Protein AF-A0A925EX13-F1 (afdb_monomer_lite)

Secondary structure (DSSP, 8-state):
------HHHHHHHSTTEEEEEEEETTEEEEEEEEE-TTS-EEEEEES-GGGHHHHHHHHHHHTT---

Structure (mmCIF, N/CA/C/O backbone):
data_AF-A0A925EX13-F1
#
_entry.id   AF-A0A925EX13-F1
#
loop_
_atom_site.group_PDB
_atom_site.id
_atom_site.type_symbol
_atom_site.label_atom_id
_atom_site.label_alt_id
_atom_site.label_comp_id
_atom_site.label_asym_id
_atom_site.label_entity_id
_atom_site.label_seq_id
_atom_site.pdbx_PDB_ins_code
_atom_site.Cartn_x
_atom_site.Cartn_y
_atom_site.Cartn_z
_atom_site.occupancy
_atom_site.B_iso_or_equiv
_atom_site.auth_seq_id
_atom_site.auth_comp_id
_atom_site.auth_asym_id
_atom_site.auth_atom_id
_atom_site.pdbx_PDB_model_num
ATOM 1 N N . MET A 1 1 ? -5.431 -13.338 18.807 1.00 39.75 1 MET A N 1
ATOM 2 C CA . MET A 1 1 ? -5.507 -11.895 18.509 1.00 39.75 1 MET A CA 1
ATOM 3 C C . MET A 1 1 ? -4.413 -11.624 17.503 1.00 39.75 1 MET A C 1
ATOM 5 O O . MET A 1 1 ? -3.255 -11.742 17.871 1.00 39.75 1 MET A O 1
ATOM 9 N N . GLU A 1 2 ? -4.754 -11.402 16.236 1.00 49.06 2 GLU A N 1
ATOM 10 C CA . GLU A 1 2 ? -3.765 -10.920 15.268 1.00 49.06 2 GLU A CA 1
ATOM 11 C C . GLU A 1 2 ? -3.429 -9.480 15.648 1.00 49.06 2 GLU A C 1
ATOM 13 O O . GLU A 1 2 ? -4.296 -8.605 15.661 1.00 49.06 2 GLU A O 1
ATOM 18 N N . GLU A 1 3 ? -2.190 -9.261 16.072 1.00 54.12 3 GLU A N 1
ATOM 19 C CA . GLU A 1 3 ? -1.689 -7.941 16.421 1.00 54.12 3 GLU A CA 1
ATOM 20 C C . GLU A 1 3 ? -1.684 -7.098 15.140 1.00 54.12 3 GLU A C 1
ATOM 22 O O . GLU A 1 3 ? -0.955 -7.380 14.186 1.00 54.12 3 GLU A O 1
ATOM 27 N N . LEU A 1 4 ? -2.580 -6.111 15.068 1.00 60.91 4 LEU A N 1
ATOM 28 C CA . LEU A 1 4 ? -2.716 -5.250 13.897 1.00 60.91 4 LEU A CA 1
ATOM 29 C C . LEU A 1 4 ? -1.406 -4.483 13.699 1.00 60.91 4 LEU A C 1
ATOM 31 O O . LEU A 1 4 ? -1.162 -3.518 14.425 1.00 60.91 4 LEU A O 1
ATOM 35 N N . ARG A 1 5 ? -0.597 -4.866 12.700 1.00 69.94 5 ARG A N 1
ATOM 36 C CA . ARG A 1 5 ? 0.670 -4.185 12.377 1.00 69.94 5 ARG A CA 1
ATOM 37 C C . ARG A 1 5 ? 0.482 -2.668 12.365 1.00 69.94 5 ARG A C 1
ATOM 39 O O . ARG A 1 5 ? -0.475 -2.152 11.777 1.00 69.94 5 ARG A O 1
ATOM 46 N N . SER A 1 6 ? 1.365 -1.939 13.039 1.00 83.81 6 SER A N 1
ATOM 47 C CA . SER A 1 6 ? 1.404 -0.477 12.954 1.00 83.81 6 SER A CA 1
ATOM 48 C C . SER A 1 6 ? 1.705 -0.045 11.521 1.00 83.81 6 SER A C 1
ATOM 50 O O . SER A 1 6 ? 2.395 -0.751 10.791 1.00 83.81 6 SER A O 1
ATOM 52 N N . ILE A 1 7 ? 1.181 1.111 11.115 1.00 85.75 7 ILE A N 1
ATOM 53 C CA . ILE A 1 7 ? 1.392 1.657 9.765 1.00 85.75 7 ILE A CA 1
ATOM 54 C C . ILE A 1 7 ? 2.882 1.856 9.495 1.00 85.75 7 ILE A C 1
ATOM 56 O O . ILE A 1 7 ? 3.358 1.461 8.441 1.00 85.75 7 ILE A O 1
ATOM 60 N N . GLU A 1 8 ? 3.612 2.343 10.498 1.00 85.88 8 GLU A N 1
ATOM 61 C CA . GLU A 1 8 ? 5.065 2.509 10.452 1.00 85.88 8 GLU A CA 1
ATOM 62 C C . GLU A 1 8 ? 5.783 1.196 10.118 1.00 85.88 8 GLU A C 1
ATOM 64 O O . GLU A 1 8 ? 6.665 1.181 9.269 1.00 85.88 8 GLU A O 1
ATOM 69 N N . ASN A 1 9 ? 5.362 0.069 10.708 1.00 89.06 9 ASN A N 1
ATOM 70 C CA . ASN A 1 9 ? 5.943 -1.239 10.390 1.00 89.06 9 ASN A CA 1
ATOM 71 C C . ASN A 1 9 ? 5.654 -1.638 8.939 1.00 89.06 9 ASN A C 1
ATOM 73 O O . ASN A 1 9 ? 6.528 -2.170 8.267 1.00 89.06 9 ASN A O 1
ATOM 77 N N . ILE A 1 10 ? 4.444 -1.356 8.444 1.00 88.25 10 ILE A N 1
ATOM 78 C CA . ILE A 1 10 ? 4.073 -1.650 7.055 1.00 88.25 10 ILE A CA 1
ATOM 79 C C . ILE A 1 10 ? 4.911 -0.802 6.088 1.00 88.25 10 ILE A C 1
ATOM 81 O O . ILE A 1 10 ? 5.377 -1.326 5.082 1.00 88.25 10 ILE A O 1
ATOM 85 N N . GLU A 1 11 ? 5.136 0.480 6.373 1.00 89.62 11 GLU A N 1
ATOM 86 C CA . GLU A 1 11 ? 5.999 1.340 5.550 1.00 89.62 11 GLU A CA 1
ATOM 87 C C . GLU A 1 11 ? 7.468 0.891 5.597 1.00 89.62 11 GLU A C 1
ATOM 89 O O . GLU A 1 11 ? 8.127 0.836 4.560 1.00 89.62 11 GLU A O 1
ATOM 94 N N . LEU A 1 12 ? 7.969 0.497 6.774 1.00 88.62 12 LEU A N 1
ATOM 95 C CA . LEU A 1 12 ? 9.326 -0.037 6.946 1.00 88.62 12 LEU A CA 1
ATOM 96 C C . LEU A 1 12 ? 9.548 -1.342 6.165 1.00 88.62 12 LEU A C 1
ATOM 98 O O . LEU A 1 12 ? 10.584 -1.497 5.521 1.00 88.62 12 LEU A O 1
ATOM 102 N N . ASP A 1 13 ? 8.573 -2.255 6.181 1.00 89.38 13 ASP A N 1
ATOM 103 C CA . ASP A 1 13 ? 8.600 -3.509 5.411 1.00 89.38 13 ASP A CA 1
ATOM 104 C C . ASP A 1 13 ? 8.494 -3.274 3.887 1.00 89.38 13 ASP A C 1
ATOM 106 O O . ASP A 1 13 ? 8.824 -4.151 3.082 1.00 89.38 13 ASP A O 1
ATOM 110 N N . ASN A 1 14 ? 8.004 -2.106 3.459 1.00 88.69 14 ASN A N 1
ATOM 111 C CA . ASN A 1 14 ? 7.694 -1.811 2.062 1.00 88.69 14 ASN A CA 1
ATOM 112 C C . ASN A 1 14 ? 8.340 -0.486 1.610 1.00 88.69 14 ASN A C 1
ATOM 114 O O . ASN A 1 14 ? 7.634 0.497 1.366 1.00 88.69 14 ASN A O 1
ATOM 118 N N . PRO A 1 15 ? 9.674 -0.449 1.427 1.00 87.44 15 PRO A N 1
ATOM 119 C CA . PRO A 1 15 ? 10.361 0.757 0.976 1.00 87.44 15 PRO A CA 1
ATOM 120 C C . PRO A 1 15 ? 9.822 1.233 -0.381 1.00 87.44 15 PRO A C 1
ATOM 122 O O . PRO A 1 15 ? 9.546 0.432 -1.273 1.00 87.44 15 PRO A O 1
ATOM 125 N N . GLY A 1 16 ? 9.660 2.550 -0.531 1.00 88.06 16 GLY A N 1
ATOM 126 C CA . GLY A 1 16 ? 9.066 3.169 -1.726 1.00 88.06 16 GLY A CA 1
ATOM 127 C C . GLY A 1 16 ? 7.534 3.240 -1.715 1.00 88.06 16 GLY A C 1
ATOM 128 O O . GLY A 1 16 ? 6.948 3.824 -2.632 1.00 88.06 16 GLY A O 1
ATOM 129 N N . PHE A 1 17 ? 6.896 2.700 -0.673 1.00 91.06 17 PHE A N 1
ATOM 130 C CA . PHE A 1 17 ? 5.475 2.858 -0.394 1.00 91.06 17 PHE A CA 1
ATOM 131 C C . PHE A 1 17 ? 5.281 3.760 0.826 1.00 91.06 17 PHE A C 1
ATOM 133 O O . PHE A 1 17 ? 5.990 3.639 1.820 1.00 91.06 17 PHE A O 1
ATOM 140 N N . TRP A 1 18 ? 4.301 4.654 0.746 1.00 92.25 18 TRP A N 1
ATOM 141 C CA . TRP A 1 18 ? 3.917 5.562 1.823 1.00 92.25 18 TRP A CA 1
ATOM 142 C C . TRP A 1 18 ? 2.442 5.408 2.129 1.00 92.25 18 TRP A C 1
ATOM 144 O O . TRP A 1 18 ? 1.627 5.289 1.214 1.00 92.25 18 TRP A O 1
ATOM 154 N N . ILE A 1 19 ? 2.078 5.464 3.402 1.00 92.75 19 ILE A N 1
ATOM 155 C CA . ILE A 1 19 ? 0.697 5.327 3.843 1.00 92.75 19 ILE A CA 1
ATOM 156 C C . ILE A 1 19 ? 0.257 6.639 4.480 1.00 92.75 19 ILE A C 1
ATOM 158 O O . ILE A 1 19 ? 0.796 7.095 5.483 1.00 92.75 19 ILE A O 1
ATOM 162 N N . LYS A 1 20 ? -0.777 7.255 3.910 1.00 92.12 20 LYS A N 1
ATOM 163 C CA . LYS A 1 20 ? -1.429 8.430 4.489 1.00 92.12 20 LYS A CA 1
ATOM 164 C C . LYS A 1 20 ? -2.726 8.032 5.163 1.00 92.12 20 LYS A C 1
ATOM 166 O O . LYS A 1 20 ? -3.523 7.294 4.591 1.00 92.12 20 LYS A O 1
ATOM 171 N N . CYS A 1 21 ? -2.949 8.578 6.351 1.00 91.56 21 CYS A N 1
ATOM 172 C CA . CYS A 1 21 ? -4.218 8.475 7.059 1.00 91.56 21 CYS A CA 1
ATOM 173 C C . CYS A 1 21 ? -4.952 9.802 6.985 1.00 91.56 21 CYS A C 1
ATOM 175 O O . CYS A 1 21 ? -4.388 10.850 7.305 1.00 91.56 21 CYS A O 1
ATOM 177 N N . ARG A 1 22 ? -6.224 9.745 6.619 1.00 91.62 22 ARG A N 1
ATOM 178 C CA . ARG A 1 22 ? -7.151 10.862 6.689 1.00 91.62 22 ARG A CA 1
ATOM 179 C C . ARG A 1 22 ? -8.326 10.455 7.562 1.00 91.62 22 ARG A C 1
ATOM 181 O O . ARG A 1 22 ? -8.844 9.357 7.424 1.00 91.62 22 ARG A O 1
ATOM 188 N N . TYR A 1 23 ? -8.748 11.348 8.445 1.00 91.94 23 TYR A N 1
ATOM 189 C CA . TYR A 1 23 ? -9.965 11.165 9.225 1.00 91.94 23 TYR A CA 1
ATOM 190 C C . TYR A 1 23 ? -11.065 12.029 8.616 1.00 91.94 23 TYR A C 1
ATOM 192 O O . TYR A 1 23 ? -10.872 13.228 8.396 1.00 91.94 23 TYR A O 1
ATOM 200 N N . ASP A 1 24 ? -12.197 11.411 8.314 1.00 90.25 24 ASP A N 1
ATOM 201 C CA . ASP A 1 24 ? -13.392 12.062 7.799 1.00 90.25 24 ASP A CA 1
ATOM 202 C C . ASP A 1 24 ? -14.622 11.691 8.651 1.00 90.25 24 ASP A C 1
ATOM 204 O O . ASP A 1 24 ? -14.502 11.063 9.704 1.00 90.25 24 ASP A O 1
ATOM 208 N N . ARG A 1 25 ? -15.815 12.145 8.248 1.00 90.00 25 ARG A N 1
ATOM 209 C CA . ARG A 1 25 ? -17.050 11.941 9.027 1.00 90.00 25 ARG A CA 1
ATOM 210 C C . ARG A 1 25 ? -17.463 10.471 9.141 1.00 90.00 25 ARG A C 1
ATOM 212 O O . ARG A 1 25 ? -18.206 10.137 10.056 1.00 90.00 25 ARG A O 1
ATOM 219 N N . GLU A 1 26 ? -17.009 9.618 8.232 1.00 88.12 26 GLU A N 1
ATOM 220 C CA . GLU A 1 26 ? -17.318 8.189 8.185 1.00 88.12 26 GLU A CA 1
ATOM 221 C C . GLU A 1 26 ? -16.246 7.324 8.868 1.00 88.12 26 GLU A C 1
ATOM 223 O O . GLU A 1 26 ? -16.450 6.122 9.041 1.00 88.12 26 GLU A O 1
ATOM 228 N N . GLY A 1 27 ? -15.121 7.916 9.285 1.00 90.38 27 GLY A N 1
ATOM 229 C CA . GLY A 1 27 ? -14.049 7.229 10.000 1.00 90.38 27 GLY A CA 1
ATOM 230 C C . GLY A 1 27 ? -12.664 7.527 9.435 1.00 90.38 27 GLY A C 1
ATOM 231 O O . GLY A 1 27 ? -12.356 8.656 9.058 1.00 90.38 27 GLY A O 1
ATOM 232 N N . VAL A 1 28 ? -11.803 6.509 9.437 1.00 9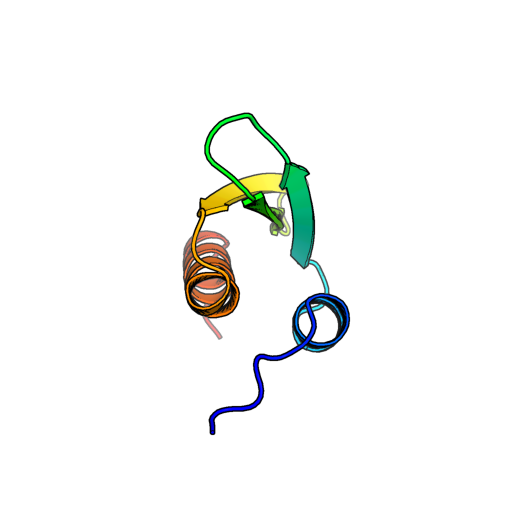0.50 28 VAL A N 1
ATOM 233 C CA . VAL A 1 28 ? -10.440 6.598 8.909 1.00 90.50 28 VAL A CA 1
ATOM 234 C C . V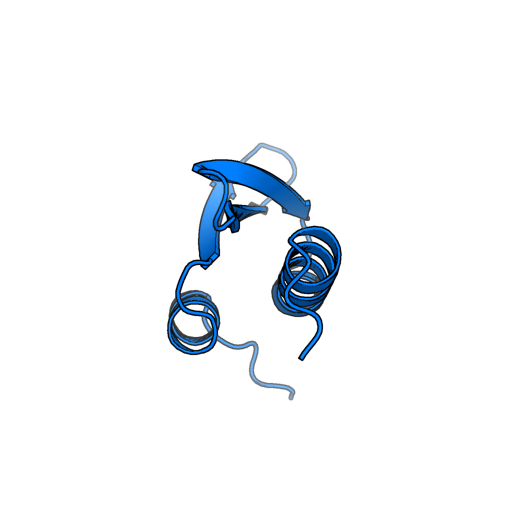AL A 1 28 ? -10.387 6.084 7.472 1.00 90.50 28 VAL A C 1
ATOM 236 O O . VAL A 1 28 ? -10.845 4.986 7.158 1.00 90.50 28 VAL A O 1
ATOM 239 N N . GLU A 1 29 ? -9.793 6.883 6.599 1.00 93.38 29 GLU A N 1
ATOM 240 C CA . GLU A 1 29 ? -9.418 6.522 5.244 1.00 93.38 29 GLU A CA 1
ATOM 241 C C . GLU A 1 29 ? -7.896 6.426 5.161 1.00 93.38 29 GLU A C 1
ATOM 243 O O . GLU A 1 29 ? -7.159 7.354 5.504 1.00 93.38 29 GLU A O 1
ATOM 248 N N . TYR A 1 30 ? -7.420 5.290 4.679 1.00 93.06 30 TYR A N 1
ATOM 249 C CA . TYR A 1 30 ? -6.023 5.046 4.397 1.00 93.06 30 TYR A CA 1
ATOM 250 C C . TYR A 1 30 ? -5.756 5.162 2.902 1.00 93.06 30 TYR A C 1
ATOM 252 O O . TYR A 1 30 ? -6.565 4.758 2.070 1.00 93.06 30 TYR A O 1
ATOM 260 N N . SER A 1 31 ? -4.596 5.700 2.554 1.00 93.00 31 SER A N 1
ATOM 261 C CA . SER A 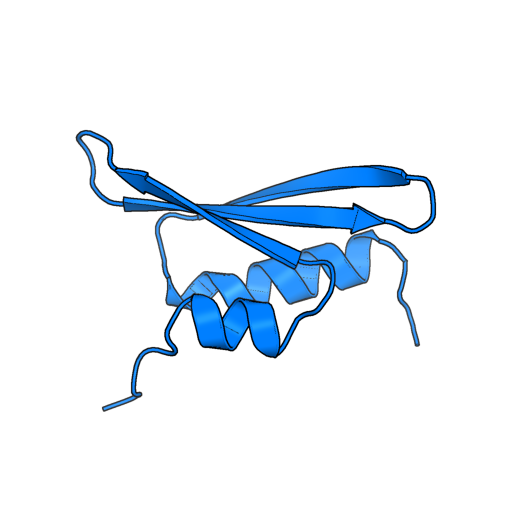1 31 ? -4.139 5.830 1.173 1.00 93.00 31 SER A CA 1
ATOM 262 C C . SER A 1 31 ? -2.720 5.297 1.070 1.00 93.00 31 SER A C 1
ATOM 264 O O . SER A 1 31 ? -1.835 5.818 1.741 1.00 93.00 31 SER A O 1
ATOM 266 N N . VAL A 1 32 ? -2.494 4.287 0.237 1.00 93.81 32 VAL A N 1
ATOM 267 C CA . VAL A 1 32 ? -1.156 3.782 -0.095 1.00 93.81 32 VAL A CA 1
ATOM 268 C C . VAL A 1 32 ? -0.680 4.513 -1.338 1.00 93.81 32 VAL A C 1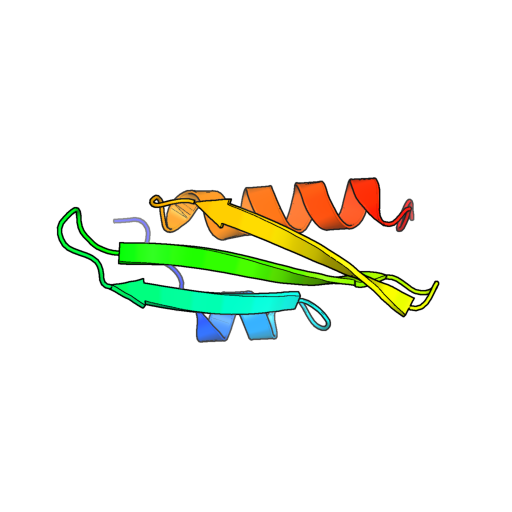
ATOM 270 O O . VAL A 1 32 ? -1.395 4.526 -2.334 1.00 93.81 32 VAL A O 1
ATOM 273 N N . LEU A 1 33 ? 0.506 5.107 -1.297 1.00 92.56 33 LEU A N 1
ATOM 274 C CA . LEU A 1 33 ? 1.140 5.806 -2.406 1.00 92.56 33 LEU A CA 1
ATOM 275 C C . LEU A 1 33 ? 2.465 5.131 -2.741 1.00 92.56 33 LEU A C 1
ATOM 277 O O . LEU A 1 33 ? 3.223 4.793 -1.841 1.00 92.56 33 LEU A O 1
ATOM 281 N N . CYS A 1 34 ? 2.783 5.003 -4.020 1.00 91.12 34 CYS A N 1
ATOM 282 C CA . CYS A 1 34 ? 4.106 4.604 -4.480 1.00 91.12 34 CYS A CA 1
ATOM 283 C C . CYS A 1 34 ? 4.498 5.402 -5.717 1.00 91.12 34 CYS A C 1
ATOM 285 O O . CYS A 1 34 ? 3.652 5.963 -6.423 1.00 91.12 34 CYS A O 1
ATOM 287 N N . ARG A 1 35 ? 5.797 5.446 -5.993 1.00 88.44 35 ARG A N 1
ATOM 288 C CA . ARG A 1 35 ? 6.327 5.971 -7.248 1.00 88.44 35 ARG A CA 1
ATOM 289 C C . ARG A 1 35 ? 7.032 4.838 -7.968 1.00 88.44 35 ARG A C 1
ATOM 291 O O . ARG A 1 35 ? 7.932 4.240 -7.392 1.00 88.44 35 ARG A O 1
ATOM 298 N N . ASP A 1 36 ? 6.605 4.532 -9.186 1.00 83.62 36 ASP A N 1
ATOM 299 C CA . ASP A 1 36 ? 7.283 3.510 -9.980 1.00 83.62 36 ASP A CA 1
ATOM 300 C C . ASP A 1 36 ? 8.593 4.038 -10.587 1.00 83.62 36 ASP A C 1
ATOM 302 O O . ASP A 1 36 ? 8.888 5.237 -10.543 1.00 83.62 36 ASP A O 1
ATOM 306 N N . ALA A 1 37 ? 9.392 3.128 -11.150 1.00 80.50 37 ALA A N 1
ATOM 307 C CA . ALA A 1 37 ? 10.696 3.434 -11.737 1.00 80.50 37 ALA A CA 1
ATOM 308 C C . ALA A 1 37 ? 10.625 4.416 -12.922 1.00 80.50 37 ALA A C 1
ATOM 310 O O . ALA A 1 37 ? 11.611 5.084 -13.227 1.00 80.50 37 ALA A O 1
ATOM 311 N N . SER A 1 38 ? 9.458 4.554 -13.561 1.00 83.81 38 SER A N 1
ATOM 312 C CA . SER A 1 38 ? 9.218 5.545 -14.619 1.00 83.81 38 SER A CA 1
ATOM 313 C C . SER A 1 38 ? 8.850 6.924 -14.055 1.00 83.81 38 SER A C 1
ATOM 315 O O . SER A 1 38 ? 8.565 7.855 -14.806 1.00 83.81 38 SER A O 1
ATOM 317 N N . GLY A 1 39 ? 8.842 7.076 -12.727 1.00 82.75 39 GLY A N 1
ATOM 318 C CA . GLY A 1 39 ? 8.515 8.315 -12.030 1.00 82.75 39 GLY A CA 1
ATOM 319 C C . GLY A 1 39 ? 7.016 8.575 -11.884 1.00 82.75 39 GLY A C 1
ATOM 320 O O . GLY A 1 39 ? 6.647 9.614 -11.319 1.00 82.75 39 GLY A O 1
ATOM 321 N N . VAL A 1 40 ? 6.161 7.652 -12.339 1.00 86.19 40 VAL A N 1
ATOM 322 C CA . VAL A 1 40 ? 4.703 7.772 -12.244 1.00 86.19 40 VAL A CA 1
ATOM 323 C C . VAL A 1 40 ? 4.259 7.457 -10.816 1.00 86.19 40 VAL A C 1
ATOM 325 O O . VAL A 1 40 ? 4.642 6.455 -10.213 1.00 86.19 40 VAL A O 1
ATOM 328 N N . SER A 1 41 ? 3.458 8.356 -10.246 1.00 89.62 41 SER A N 1
ATOM 329 C CA . SER A 1 41 ? 2.888 8.188 -8.911 1.00 89.62 41 SER A CA 1
ATOM 330 C C . SER A 1 41 ? 1.570 7.434 -8.991 1.00 89.62 41 SER A C 1
ATOM 332 O O . SER A 1 41 ? 0.653 7.847 -9.701 1.00 89.62 41 SER A O 1
ATOM 334 N N . ARG A 1 42 ? 1.455 6.357 -8.219 1.00 88.94 42 ARG A N 1
ATOM 335 C CA . ARG A 1 42 ? 0.236 5.558 -8.094 1.00 88.94 42 ARG A CA 1
ATOM 336 C C . ARG A 1 42 ? -0.225 5.586 -6.651 1.00 88.94 42 ARG A C 1
ATOM 338 O O . ARG A 1 42 ? 0.597 5.588 -5.738 1.00 88.94 42 ARG A O 1
ATOM 345 N N . HIS A 1 43 ? -1.533 5.621 -6.442 1.00 90.69 43 HIS A N 1
ATOM 346 C CA . HIS A 1 43 ? -2.089 5.520 -5.105 1.00 90.69 43 HIS A CA 1
ATOM 347 C C . HIS A 1 43 ? -3.427 4.789 -5.101 1.00 90.69 43 HIS A C 1
ATOM 349 O O . HIS A 1 43 ? -4.186 4.869 -6.064 1.00 90.69 43 HIS A O 1
ATOM 355 N N . LEU A 1 44 ? -3.699 4.070 -4.015 1.00 91.81 44 LEU A N 1
ATOM 356 C CA . LEU A 1 44 ? -4.947 3.348 -3.777 1.00 91.81 44 LEU A CA 1
ATOM 357 C C . LEU A 1 44 ? -5.486 3.695 -2.391 1.00 91.81 44 LEU A C 1
ATOM 359 O O . LEU A 1 44 ? -4.716 3.835 -1.444 1.00 91.81 44 LEU A O 1
ATOM 363 N N . HIS A 1 45 ? -6.809 3.795 -2.278 1.00 93.25 45 HIS A N 1
ATOM 364 C CA . HIS A 1 45 ? -7.499 4.143 -1.038 1.00 93.25 45 HIS A CA 1
ATOM 365 C C . HIS A 1 45 ? -8.223 2.924 -0.456 1.00 93.25 45 HIS A C 1
ATOM 367 O O . HIS A 1 45 ? -8.829 2.140 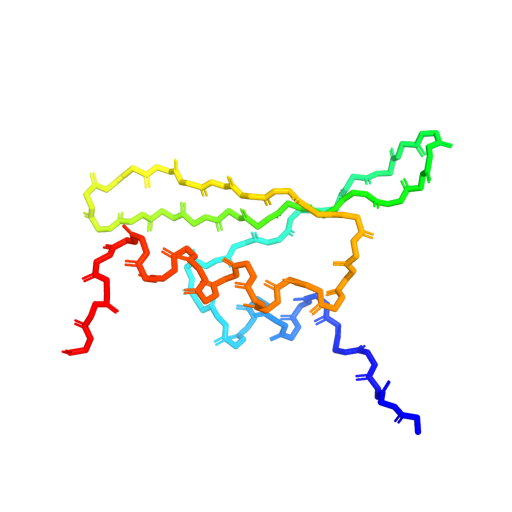-1.190 1.00 93.25 45 HIS A O 1
ATOM 373 N N . CYS A 1 46 ? -8.205 2.775 0.866 1.00 91.88 46 CYS A N 1
ATOM 374 C CA . CYS A 1 46 ? -9.052 1.832 1.591 1.00 91.88 46 CYS A CA 1
ATOM 375 C C . CYS A 1 46 ? -9.444 2.386 2.959 1.00 91.88 46 CYS A C 1
ATOM 377 O O . CYS A 1 46 ? -8.700 3.128 3.582 1.00 91.88 46 CYS A O 1
ATOM 379 N N . ARG A 1 47 ? -10.602 1.973 3.472 1.00 90.88 47 ARG A N 1
ATOM 380 C CA . ARG A 1 47 ? -11.007 2.256 4.863 1.00 90.88 47 ARG A CA 1
ATOM 381 C C . ARG A 1 47 ? -10.676 1.121 5.833 1.00 90.88 47 ARG A C 1
ATOM 383 O O . ARG A 1 47 ? -10.830 1.256 7.038 1.00 90.88 47 ARG A O 1
ATOM 390 N N . ASP A 1 48 ? -10.195 0.001 5.301 1.00 89.94 48 ASP A N 1
ATOM 391 C CA . ASP A 1 48 ? -9.805 -1.170 6.077 1.00 89.94 48 ASP A CA 1
ATOM 392 C C . ASP A 1 48 ? -8.277 -1.238 6.192 1.00 89.94 48 ASP A C 1
ATOM 394 O O . ASP A 1 48 ? -7.575 -1.362 5.183 1.00 89.94 48 ASP A O 1
ATOM 398 N N . LYS A 1 49 ? -7.773 -1.170 7.428 1.00 86.94 49 LYS A N 1
ATOM 399 C CA . LYS A 1 49 ? -6.338 -1.220 7.736 1.00 86.94 49 LYS A CA 1
ATOM 400 C C . LYS A 1 49 ? -5.695 -2.552 7.322 1.00 86.94 49 LYS A C 1
ATOM 402 O O . LYS A 1 49 ? -4.549 -2.565 6.884 1.00 86.94 49 LYS A O 1
ATOM 407 N N . ASN A 1 50 ? -6.417 -3.668 7.402 1.00 88.19 50 ASN A N 1
ATOM 408 C CA . ASN A 1 50 ? -5.899 -4.994 7.046 1.00 88.19 50 ASN A CA 1
ATOM 409 C C . ASN A 1 50 ? -5.699 -5.149 5.536 1.00 88.19 50 ASN A C 1
ATOM 411 O O . ASN A 1 50 ? -4.918 -5.989 5.091 1.00 88.19 50 ASN A O 1
ATOM 415 N N . ARG A 1 51 ? -6.360 -4.313 4.727 1.00 90.00 51 ARG A N 1
ATOM 416 C CA . ARG A 1 51 ? -6.195 -4.317 3.268 1.00 90.00 51 ARG A CA 1
ATOM 417 C C . ARG A 1 51 ? -4.948 -3.579 2.786 1.00 90.00 51 ARG A C 1
ATOM 419 O O . ARG A 1 51 ? -4.603 -3.735 1.618 1.00 90.00 51 ARG A O 1
ATOM 426 N N . LEU A 1 52 ? -4.252 -2.836 3.652 1.00 90.44 52 LEU A N 1
ATOM 427 C CA . LEU A 1 52 ? -3.069 -2.047 3.284 1.00 90.44 52 LEU A CA 1
ATOM 428 C C . LEU A 1 52 ? -1.984 -2.883 2.606 1.00 90.44 52 LEU A C 1
ATOM 430 O O . LEU A 1 52 ? -1.507 -2.505 1.540 1.00 90.44 52 LEU A O 1
ATOM 434 N N . GLN A 1 53 ? -1.653 -4.048 3.168 1.00 90.31 53 GLN A N 1
ATOM 435 C CA . GLN A 1 53 ? -0.645 -4.933 2.583 1.00 90.31 53 GLN A CA 1
ATOM 436 C C . GLN A 1 53 ? -1.083 -5.434 1.198 1.00 90.31 53 GLN A C 1
ATOM 438 O O . GLN A 1 53 ? -0.337 -5.313 0.235 1.00 90.31 53 GLN A O 1
ATOM 443 N N . SER A 1 54 ? -2.338 -5.878 1.058 1.00 91.56 54 SER A N 1
ATOM 444 C CA . SER A 1 54 ? -2.878 -6.288 -0.246 1.00 91.56 54 SER A CA 1
ATOM 445 C C . SER A 1 54 ? -2.852 -5.165 -1.288 1.00 91.56 54 SER A C 1
ATOM 447 O O . SER A 1 54 ? -2.601 -5.441 -2.459 1.00 91.56 54 SER A O 1
ATOM 449 N N . LEU A 1 55 ? -3.093 -3.909 -0.894 1.00 92.00 55 LEU A N 1
ATOM 450 C CA . LEU A 1 55 ? -2.979 -2.768 -1.808 1.00 92.00 55 LEU A CA 1
ATOM 451 C C . LEU A 1 55 ? -1.533 -2.539 -2.260 1.00 92.00 55 LEU A C 1
ATOM 453 O O . LEU A 1 55 ? -1.303 -2.263 -3.436 1.00 92.00 55 LEU A O 1
ATOM 457 N N . ILE A 1 56 ? -0.565 -2.671 -1.350 1.00 91.19 56 ILE A N 1
ATOM 458 C CA . ILE A 1 56 ? 0.862 -2.589 -1.683 1.00 91.19 56 ILE A CA 1
ATOM 459 C C . ILE A 1 56 ? 1.230 -3.687 -2.685 1.00 91.19 56 ILE A C 1
ATOM 461 O O . ILE A 1 56 ? 1.819 -3.393 -3.723 1.00 91.19 56 ILE A O 1
ATOM 465 N N . ASP A 1 57 ? 0.815 -4.932 -2.439 1.00 90.94 57 ASP A N 1
ATOM 466 C CA . ASP A 1 57 ? 1.052 -6.054 -3.354 1.00 90.94 57 ASP A CA 1
ATOM 467 C C . ASP A 1 57 ? 0.415 -5.834 -4.736 1.00 90.94 57 ASP A C 1
ATOM 469 O O . ASP A 1 57 ? 1.007 -6.166 -5.766 1.00 90.94 57 ASP A O 1
ATOM 473 N N . GLN A 1 58 ? -0.778 -5.234 -4.792 1.00 90.31 58 GLN A N 1
ATOM 474 C CA . GLN A 1 58 ? -1.407 -4.840 -6.056 1.00 90.31 58 GLN A CA 1
ATOM 475 C C . GLN A 1 58 ? -0.601 -3.761 -6.782 1.00 90.31 58 GLN A C 1
ATOM 477 O O . GLN A 1 58 ? -0.360 -3.884 -7.982 1.00 90.31 58 GLN A O 1
ATOM 482 N N . LEU A 1 59 ? -0.162 -2.723 -6.071 1.00 89.19 59 LEU A N 1
ATOM 4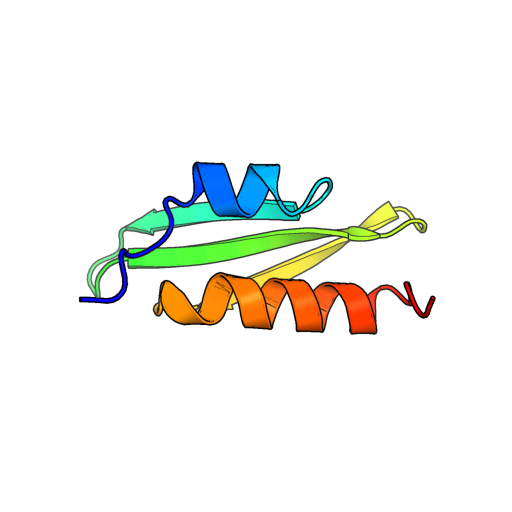83 C CA . LEU A 1 59 ? 0.646 -1.654 -6.649 1.00 89.19 59 LEU A CA 1
ATOM 484 C C . LEU A 1 59 ? 2.004 -2.166 -7.147 1.00 89.19 59 LEU A C 1
ATOM 486 O O . LEU A 1 59 ? 2.413 -1.772 -8.235 1.00 89.19 59 LEU A O 1
ATOM 490 N N . ARG A 1 60 ? 2.660 -3.091 -6.434 1.00 87.25 60 ARG A N 1
ATOM 491 C CA . ARG A 1 60 ? 3.895 -3.753 -6.898 1.00 87.25 60 ARG A CA 1
ATOM 492 C C . ARG A 1 60 ? 3.695 -4.476 -8.227 1.00 87.25 60 ARG A C 1
ATOM 494 O O . ARG A 1 60 ? 4.435 -4.232 -9.177 1.00 87.25 60 ARG A O 1
ATOM 501 N N . LYS A 1 61 ? 2.638 -5.292 -8.328 1.00 85.94 61 LYS A N 1
ATOM 502 C CA . LYS A 1 61 ? 2.280 -5.997 -9.573 1.00 85.94 61 LYS A CA 1
ATOM 503 C C . LYS A 1 61 ? 2.024 -5.028 -10.727 1.00 85.94 61 LYS A C 1
ATOM 505 O O . LYS A 1 61 ? 2.448 -5.275 -11.851 1.00 85.94 61 LYS A O 1
ATOM 510 N N . LEU A 1 62 ? 1.341 -3.919 -10.449 1.00 81.44 62 LEU A N 1
ATOM 511 C CA . LEU A 1 62 ? 1.009 -2.894 -11.440 1.00 81.44 62 LEU A CA 1
ATOM 512 C C . LEU A 1 62 ? 2.211 -2.049 -11.885 1.00 81.44 62 LEU A C 1
ATOM 514 O O . LEU A 1 62 ? 2.216 -1.561 -13.016 1.00 81.44 62 LEU A O 1
ATOM 518 N N . SER A 1 63 ? 3.198 -1.859 -11.009 1.00 74.00 63 SER A N 1
ATOM 519 C CA . SER A 1 63 ? 4.444 -1.142 -11.304 1.00 74.00 63 SER A CA 1
ATOM 520 C C . SER A 1 63 ? 5.433 -1.973 -12.124 1.00 74.00 63 SER A C 1
ATOM 522 O O . SER A 1 63 ? 6.480 -1.460 -12.505 1.00 74.00 63 SER A O 1
ATOM 524 N N . GLY A 1 64 ? 5.104 -3.230 -12.440 1.00 68.25 64 GLY A N 1
ATOM 525 C CA . GLY A 1 64 ? 5.956 -4.076 -13.269 1.00 68.25 64 GLY A CA 1
ATOM 526 C C . GLY A 1 64 ? 7.202 -4.579 -12.547 1.00 68.25 64 GLY A C 1
ATOM 527 O O . GLY A 1 64 ? 8.093 -5.102 -13.208 1.00 68.25 64 GLY A O 1
ATOM 528 N N . GLU A 1 65 ? 7.247 -4.501 -11.211 1.00 60.41 65 GLU A N 1
ATOM 529 C CA . GLU A 1 65 ? 8.204 -5.268 -10.406 1.00 60.41 65 GLU A CA 1
ATOM 530 C C . GLU A 1 65 ? 7.766 -6.744 -10.397 1.00 60.41 65 GLU A C 1
ATOM 532 O O . GLU A 1 65 ? 7.360 -7.309 -9.384 1.00 60.41 65 GLU A O 1
ATOM 537 N N . SER A 1 66 ? 7.745 -7.356 -11.583 1.00 49.44 66 SER A N 1
ATOM 538 C CA . SER A 1 66 ? 7.836 -8.805 -11.712 1.00 49.44 66 SER A CA 1
ATOM 539 C C . SER A 1 66 ? 9.297 -9.157 -11.469 1.00 49.44 66 SER A C 1
ATOM 541 O O . SER A 1 66 ? 10.171 -8.594 -12.126 1.00 49.44 66 SER A O 1
ATOM 543 N N . GLN A 1 67 ? 9.526 -10.005 -10.465 1.00 47.19 67 GLN A N 1
ATOM 544 C CA . GLN A 1 67 ? 10.833 -10.557 -10.104 1.00 47.19 67 GLN A CA 1
ATOM 545 C C . GLN A 1 67 ? 11.600 -11.111 -11.306 1.00 47.19 67 GLN A C 1
ATOM 547 O O . GLN A 1 67 ? 10.943 -11.678 -12.211 1.00 47.19 67 GLN A O 1
#

Sequence (67 aa):
MEELRSIENIELDNPGFWIKCRYDREGVEYSVLCRDASGVSRHLHCRDKNRLQSLIDQLRKLSGESQ

Radius of gyration: 12.35 Å; chains: 1; bounding box: 28×24×33 Å

Foldseek 3Di:
DPDLDDLVVVCVVQPQWDWDWDQDPVGIKIKIWGAAPVRDIDIDIDPDSVCNNVVSVVVCVVSVPPD

pLDDT: mean 84.55, std 12.45, range [39.75, 93.81]